Protein AF-A0A0B7C2X7-F1 (afdb_monomer_lite)

pLDDT: mean 92.45, std 5.56, range [69.62, 97.62]

Radius of gyration: 14.21 Å; chains: 1; bounding box: 33×30×37 Å

Structure (mmCIF, N/CA/C/O backbone):
data_AF-A0A0B7C2X7-F1
#
_entry.id   AF-A0A0B7C2X7-F1
#
loop_
_atom_site.group_PDB
_atom_site.id
_atom_site.type_symbol
_atom_site.label_atom_id
_atom_site.label_alt_id
_atom_site.label_comp_id
_atom_site.label_asym_id
_atom_site.label_entity_id
_atom_site.label_seq_id
_atom_site.pdbx_PDB_ins_code
_atom_site.Cartn_x
_atom_site.Cartn_y
_atom_site.Cartn_z
_atom_site.occupancy
_atom_site.B_iso_or_equiv
_atom_site.auth_seq_id
_atom_site.auth_comp_id
_atom_site.auth_asym_id
_atom_site.auth_atom_id
_atom_site.pdbx_PDB_model_num
ATOM 1 N N . GLY A 1 1 ? 18.075 -6.589 -1.793 1.00 69.62 1 GLY A N 1
ATOM 2 C CA . GLY A 1 1 ? 17.350 -5.350 -2.140 1.00 69.62 1 GLY A CA 1
ATOM 3 C C . GLY A 1 1 ? 15.881 -5.671 -2.341 1.00 69.62 1 GLY A C 1
ATOM 4 O O . GLY A 1 1 ? 15.544 -6.847 -2.230 1.00 69.62 1 GLY A O 1
ATOM 5 N N . PRO A 1 2 ? 15.019 -4.673 -2.597 1.00 82.75 2 PRO A N 1
ATOM 6 C CA . PRO A 1 2 ? 13.626 -4.925 -2.960 1.00 82.75 2 PRO A CA 1
ATOM 7 C C . PRO A 1 2 ? 13.538 -5.754 -4.257 1.00 82.75 2 PRO A C 1
ATOM 9 O O . PRO A 1 2 ? 14.462 -5.684 -5.074 1.00 82.75 2 PRO A O 1
ATOM 12 N N . PRO A 1 3 ? 12.468 -6.549 -4.444 1.00 91.12 3 PRO A N 1
ATOM 13 C CA . PRO A 1 3 ? 12.222 -7.257 -5.699 1.00 91.12 3 PRO A CA 1
ATOM 14 C C . PRO A 1 3 ? 12.011 -6.274 -6.860 1.00 91.12 3 PRO A C 1
ATOM 16 O O . PRO A 1 3 ? 11.713 -5.097 -6.642 1.00 91.12 3 PRO A O 1
ATOM 19 N N . ASP A 1 4 ? 12.156 -6.747 -8.097 1.00 95.19 4 ASP A N 1
ATOM 20 C CA . ASP A 1 4 ? 11.880 -5.941 -9.289 1.00 95.19 4 ASP A CA 1
ATOM 21 C C 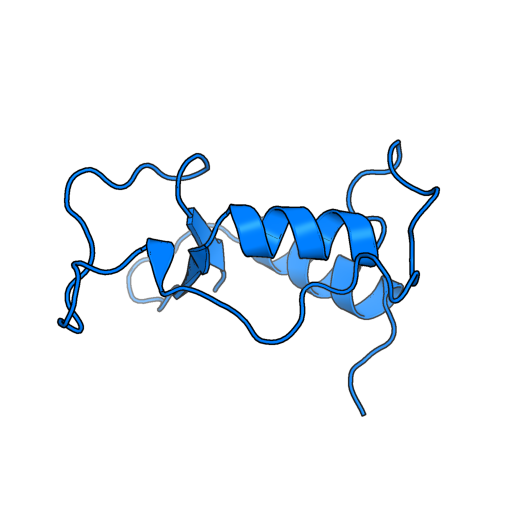. ASP A 1 4 ? 10.391 -5.553 -9.390 1.00 95.19 4 ASP A C 1
ATOM 23 O O . ASP A 1 4 ? 9.529 -6.129 -8.722 1.00 95.19 4 ASP A O 1
ATOM 27 N N . LEU A 1 5 ? 10.083 -4.564 -10.231 1.00 94.44 5 LEU A N 1
ATOM 28 C CA . LEU A 1 5 ? 8.739 -3.983 -10.326 1.00 94.44 5 LEU A CA 1
ATOM 29 C C . LEU A 1 5 ? 7.678 -4.993 -10.780 1.00 94.44 5 LEU A C 1
ATOM 31 O O . LEU A 1 5 ? 6.552 -4.947 -10.288 1.00 94.44 5 LEU A O 1
ATOM 35 N N . ALA A 1 6 ? 8.029 -5.921 -11.675 1.00 93.88 6 ALA A N 1
ATOM 36 C CA . ALA A 1 6 ? 7.092 -6.934 -12.149 1.00 93.88 6 ALA A CA 1
ATOM 37 C C . ALA A 1 6 ? 6.778 -7.944 -11.039 1.00 93.88 6 ALA A C 1
ATOM 39 O O . ALA A 1 6 ? 5.617 -8.304 -10.835 1.00 93.88 6 ALA A O 1
ATOM 40 N N . THR A 1 7 ? 7.793 -8.344 -10.270 1.00 96.19 7 THR A N 1
ATOM 41 C CA . THR A 1 7 ? 7.613 -9.194 -9.088 1.00 96.19 7 THR A CA 1
ATOM 42 C C . THR A 1 7 ? 6.780 -8.492 -8.014 1.00 96.19 7 THR A C 1
ATOM 44 O O . THR A 1 7 ? 5.859 -9.101 -7.471 1.00 96.19 7 THR A O 1
ATOM 47 N N . GLN A 1 8 ? 7.039 -7.210 -7.732 1.00 95.06 8 GLN A N 1
ATOM 48 C CA . GLN A 1 8 ? 6.223 -6.422 -6.797 1.00 95.06 8 GLN A CA 1
ATOM 49 C C . GLN A 1 8 ? 4.758 -6.370 -7.230 1.00 95.06 8 GLN A C 1
ATOM 51 O O . GLN A 1 8 ? 3.872 -6.661 -6.427 1.00 95.06 8 GLN A O 1
ATOM 56 N N . LYS A 1 9 ? 4.509 -6.031 -8.501 1.00 94.62 9 LYS A N 1
ATOM 57 C CA . LYS A 1 9 ? 3.168 -5.985 -9.086 1.00 94.62 9 LYS A CA 1
ATOM 58 C C . LYS A 1 9 ? 2.437 -7.310 -8.881 1.00 94.62 9 LYS A C 1
ATOM 60 O O . LYS A 1 9 ? 1.350 -7.308 -8.316 1.00 94.62 9 LYS A O 1
ATOM 65 N N . LYS A 1 10 ? 3.064 -8.425 -9.265 1.00 95.69 10 LYS A N 1
ATOM 66 C CA . LYS A 1 10 ? 2.460 -9.757 -9.173 1.00 95.69 10 LYS A CA 1
ATOM 67 C C . LYS A 1 10 ? 2.094 -10.145 -7.738 1.00 95.69 10 LYS A C 1
ATOM 69 O O . LYS A 1 10 ? 1.000 -10.639 -7.508 1.00 95.69 10 LYS A O 1
ATOM 74 N N . ILE A 1 11 ? 2.982 -9.899 -6.772 1.00 95.12 11 ILE A N 1
ATOM 75 C CA . ILE A 1 11 ? 2.719 -10.229 -5.360 1.00 95.12 11 ILE A CA 1
ATOM 76 C C . ILE A 1 11 ? 1.478 -9.489 -4.852 1.00 95.12 11 ILE A C 1
ATOM 78 O O . ILE A 1 11 ? 0.621 -10.082 -4.203 1.00 95.12 11 ILE A O 1
ATOM 82 N N . ILE A 1 12 ? 1.368 -8.197 -5.160 1.00 95.12 12 ILE A N 1
ATOM 83 C CA . ILE A 1 12 ? 0.227 -7.392 -4.721 1.00 95.12 12 ILE A CA 1
ATOM 84 C C . ILE A 1 12 ? -1.052 -7.756 -5.488 1.00 95.12 12 ILE A C 1
ATOM 86 O O . ILE A 1 12 ? -2.124 -7.753 -4.892 1.00 95.12 12 ILE A O 1
ATOM 90 N N . GLU A 1 13 ? -0.968 -8.106 -6.776 1.00 94.44 13 GLU A N 1
ATOM 91 C CA . GLU A 1 13 ? -2.104 -8.667 -7.528 1.00 94.44 13 GLU A CA 1
ATOM 92 C C . GLU A 1 13 ? -2.632 -9.950 -6.875 1.00 94.44 13 GLU A C 1
ATOM 94 O O . GLU A 1 13 ? -3.838 -10.067 -6.646 1.00 94.44 13 GLU A O 1
ATOM 99 N N . ASP A 1 14 ? -1.737 -10.870 -6.506 1.00 94.69 14 ASP A N 1
ATOM 100 C CA . ASP A 1 14 ? -2.104 -12.111 -5.823 1.00 94.69 14 ASP A CA 1
ATOM 101 C C . ASP A 1 14 ? -2.778 -11.807 -4.474 1.00 94.69 14 ASP A C 1
ATOM 103 O O . ASP A 1 14 ? -3.818 -12.385 -4.159 1.00 94.69 14 ASP A O 1
ATOM 107 N N . TYR A 1 15 ? -2.249 -10.855 -3.701 1.00 94.00 15 TYR A N 1
ATOM 108 C CA . TYR A 1 15 ? -2.809 -10.451 -2.407 1.00 94.00 15 TYR A CA 1
ATOM 109 C C . TYR A 1 15 ? -4.190 -9.806 -2.507 1.00 94.00 15 TYR A C 1
ATOM 111 O O . TYR A 1 15 ? -5.073 -10.142 -1.722 1.00 94.00 15 TYR A O 1
ATOM 119 N N . LEU A 1 16 ? -4.406 -8.935 -3.492 1.00 91.50 16 LEU A N 1
ATOM 120 C CA . LEU A 1 16 ? -5.710 -8.311 -3.728 1.00 91.50 16 LEU A CA 1
ATOM 121 C C . LEU A 1 16 ? -6.765 -9.308 -4.227 1.00 91.50 16 LEU A C 1
ATOM 123 O O . LEU A 1 16 ? -7.958 -9.037 -4.127 1.00 91.50 16 LEU A O 1
ATOM 127 N N . SER A 1 17 ? -6.348 -10.468 -4.744 1.00 92.12 17 SER A N 1
ATOM 128 C CA . SER A 1 17 ? -7.265 -11.547 -5.132 1.00 92.12 17 SER A CA 1
ATOM 129 C C . SER A 1 17 ? -7.726 -12.422 -3.957 1.00 92.12 17 SER A C 1
ATOM 131 O O . SER A 1 17 ? -8.623 -13.256 -4.119 1.00 92.12 17 SER A O 1
ATOM 133 N N . LEU A 1 18 ? -7.119 -12.269 -2.772 1.00 92.75 18 LEU A N 1
ATOM 134 C CA . LEU A 1 18 ? -7.450 -13.077 -1.603 1.00 92.75 18 LEU A CA 1
ATOM 135 C C . LEU A 1 18 ? -8.795 -12.658 -1.003 1.00 92.75 18 LEU A C 1
ATOM 137 O O . LEU A 1 18 ? -9.093 -11.485 -0.809 1.00 92.75 18 LEU A O 1
ATOM 141 N N . ASN A 1 19 ? -9.601 -13.657 -0.645 1.00 90.00 19 ASN A N 1
ATOM 142 C CA . ASN A 1 19 ? -10.838 -13.434 0.093 1.00 90.00 19 ASN A CA 1
ATOM 143 C C . ASN A 1 19 ? -10.537 -13.229 1.579 1.00 90.00 19 ASN A C 1
ATOM 145 O O . ASN A 1 19 ? -9.808 -14.027 2.169 1.00 90.00 19 ASN A O 1
ATOM 149 N N . LEU A 1 20 ? -11.187 -12.238 2.191 1.00 90.62 20 LEU A N 1
ATOM 150 C CA . LEU A 1 20 ? -11.148 -11.999 3.633 1.00 90.62 20 LEU A CA 1
ATOM 151 C C . LEU A 1 20 ? -11.614 -13.241 4.406 1.00 90.62 20 LEU A C 1
ATOM 153 O O . LEU A 1 20 ? -12.764 -13.673 4.261 1.00 90.62 20 LEU A O 1
ATOM 157 N N . LYS A 1 21 ? -10.758 -13.793 5.274 1.00 93.56 21 LYS A N 1
ATOM 158 C CA . LYS A 1 21 ? -11.149 -14.867 6.198 1.00 93.56 21 LYS A CA 1
ATOM 159 C C . LYS A 1 21 ? -11.183 -14.379 7.635 1.00 93.56 21 LYS A C 1
ATOM 161 O O . LYS A 1 21 ? -10.369 -13.582 8.096 1.00 93.56 21 LYS A O 1
ATOM 166 N N . LYS A 1 22 ? -12.143 -14.918 8.385 1.00 93.94 22 LYS A N 1
ATOM 167 C CA . LYS A 1 22 ? -12.291 -14.623 9.809 1.00 93.94 22 LYS A CA 1
ATOM 168 C C . LYS A 1 22 ? -11.020 -15.020 10.567 1.00 93.94 22 LYS A C 1
ATOM 170 O O . LYS A 1 22 ? -10.634 -16.185 10.546 1.00 93.94 22 LYS A O 1
ATOM 175 N N . GLY A 1 23 ? -10.453 -14.066 11.301 1.00 94.50 23 GLY A N 1
ATOM 176 C CA . GLY A 1 23 ? -9.262 -14.267 12.129 1.00 94.50 23 GLY A CA 1
ATOM 177 C C . GLY A 1 23 ? -7.942 -13.914 11.441 1.00 94.50 23 GLY A C 1
ATOM 178 O O . GLY A 1 23 ? -6.911 -13.986 12.101 1.00 94.50 23 GLY A O 1
ATOM 179 N N . GLU A 1 24 ? -7.961 -13.517 10.165 1.00 95.06 24 GLU A N 1
ATOM 180 C CA . GLU A 1 24 ? -6.781 -12.975 9.485 1.00 95.06 24 GLU A CA 1
ATOM 181 C C . GLU A 1 24 ? -6.581 -11.490 9.816 1.00 95.06 24 GLU A C 1
ATOM 183 O O . GLU A 1 24 ? -7.541 -10.745 10.036 1.00 95.06 24 GLU A O 1
ATOM 188 N N . SER A 1 25 ? -5.317 -11.072 9.846 1.00 95.00 25 SER A N 1
ATOM 189 C CA . SER A 1 25 ? -4.929 -9.667 9.959 1.00 95.00 25 SER A CA 1
ATOM 190 C C . SER A 1 25 ? -4.831 -9.060 8.570 1.00 95.00 25 SER A C 1
ATOM 192 O O . SER A 1 25 ? -4.290 -9.688 7.671 1.00 95.00 25 SER A O 1
ATOM 194 N N . TRP A 1 26 ? -5.341 -7.843 8.425 1.00 95.69 26 TRP A N 1
ATOM 195 C CA . TRP A 1 26 ? -5.248 -7.050 7.206 1.00 95.69 26 TRP A CA 1
ATOM 196 C C . TRP A 1 26 ? -4.791 -5.640 7.575 1.00 95.69 26 TRP A C 1
ATOM 198 O O . TRP A 1 26 ? -5.087 -5.136 8.664 1.00 95.69 26 TRP A O 1
ATOM 208 N N . TYR A 1 27 ? -4.064 -5.007 6.669 1.00 95.38 27 TYR A N 1
ATOM 209 C CA . TYR A 1 27 ? -3.427 -3.715 6.846 1.00 95.38 27 TYR A CA 1
ATOM 210 C C . TYR A 1 27 ? -4.071 -2.678 5.932 1.00 95.38 27 TYR A C 1
ATOM 212 O O . TYR A 1 27 ? -4.278 -2.919 4.744 1.00 95.38 27 TYR A O 1
ATOM 220 N N . LEU A 1 28 ? -4.357 -1.501 6.492 1.00 95.56 28 LEU A N 1
ATOM 221 C CA . LEU A 1 28 ? -4.813 -0.354 5.719 1.00 95.56 28 LEU A CA 1
ATOM 222 C C . LEU A 1 28 ? -3.608 0.339 5.087 1.00 95.56 28 LEU A C 1
ATOM 224 O O . LEU A 1 28 ? -2.635 0.672 5.774 1.00 95.56 28 LEU A O 1
ATOM 228 N N . VAL A 1 29 ? -3.713 0.616 3.795 1.00 97.31 29 VAL A N 1
ATOM 229 C CA . VAL A 1 29 ? -2.757 1.440 3.056 1.00 97.31 29 VAL A CA 1
ATOM 230 C C . VAL A 1 29 ? -3.497 2.624 2.458 1.00 97.31 29 VAL A C 1
ATOM 232 O O . VAL A 1 29 ? -4.537 2.449 1.828 1.00 97.31 29 VAL A O 1
ATOM 235 N N . ASP A 1 30 ? -2.970 3.830 2.655 1.00 97.62 30 ASP A N 1
ATOM 236 C CA . ASP A 1 30 ? -3.527 5.052 2.081 1.00 97.62 30 ASP A CA 1
ATOM 237 C C . ASP A 1 30 ? -3.672 4.934 0.559 1.00 97.62 30 ASP A C 1
ATOM 239 O O . ASP A 1 30 ? -2.734 4.572 -0.162 1.00 97.62 30 ASP A O 1
ATOM 243 N N . LEU A 1 31 ? -4.861 5.267 0.054 1.00 96.62 31 LEU A N 1
ATOM 244 C CA . LEU A 1 31 ? -5.173 5.089 -1.358 1.00 96.62 31 LEU A CA 1
ATOM 245 C C . LEU A 1 31 ? -4.318 5.985 -2.263 1.00 96.62 31 LEU A C 1
ATOM 247 O O . LEU A 1 31 ? -4.038 5.607 -3.402 1.00 96.62 31 LEU A O 1
ATOM 251 N N . LYS A 1 32 ? -3.900 7.173 -1.811 1.00 95.81 32 LYS A N 1
ATOM 252 C CA . LYS A 1 32 ? -3.061 8.071 -2.622 1.00 95.81 32 LYS A CA 1
ATOM 253 C C . LYS A 1 32 ? -1.672 7.479 -2.778 1.00 95.81 32 LYS A C 1
ATOM 255 O O . LYS A 1 32 ? -1.179 7.420 -3.905 1.00 95.81 32 LYS A O 1
ATOM 260 N N . TRP A 1 33 ? -1.087 6.991 -1.684 1.00 97.25 33 TRP A N 1
ATOM 261 C CA . TRP A 1 33 ? 0.181 6.268 -1.740 1.00 97.25 33 TRP A CA 1
ATOM 262 C C . TRP A 1 33 ? 0.067 5.044 -2.655 1.00 97.25 33 TRP A C 1
ATOM 264 O O . TRP A 1 33 ? 0.883 4.861 -3.559 1.00 97.25 33 TRP A O 1
ATOM 274 N N . PHE A 1 34 ? -1.004 4.259 -2.506 1.00 96.50 34 PHE A N 1
ATOM 275 C CA . PHE A 1 34 ? -1.216 3.059 -3.313 1.00 96.50 34 PHE A CA 1
ATOM 276 C C . PHE A 1 34 ? -1.383 3.371 -4.807 1.00 96.50 34 PHE A C 1
ATOM 278 O O . PHE A 1 34 ? -0.780 2.715 -5.654 1.00 96.50 34 PHE A O 1
ATOM 285 N N . LYS A 1 35 ? -2.136 4.421 -5.158 1.00 94.38 35 LYS A N 1
ATOM 286 C CA . LYS A 1 35 ? -2.265 4.900 -6.545 1.00 94.38 35 LYS A CA 1
ATOM 287 C C . LYS A 1 35 ? -0.920 5.327 -7.126 1.00 94.38 35 LYS A C 1
ATOM 289 O O . LYS A 1 35 ? -0.646 5.021 -8.282 1.00 94.38 35 LYS A O 1
ATOM 294 N N . GLN A 1 36 ? -0.084 6.004 -6.344 1.00 95.25 36 GLN A N 1
ATOM 295 C CA . GLN A 1 36 ? 1.259 6.393 -6.770 1.00 95.25 36 GLN A CA 1
ATOM 296 C C . GLN A 1 36 ? 2.142 5.162 -7.023 1.00 95.25 36 GLN A C 1
ATOM 298 O O . GLN A 1 36 ? 2.801 5.078 -8.059 1.00 95.25 36 GLN A O 1
ATOM 303 N N . TRP A 1 37 ? 2.091 4.170 -6.130 1.00 95.62 37 TRP A N 1
ATOM 304 C CA . TRP A 1 37 ? 2.784 2.893 -6.308 1.00 95.62 37 TRP A CA 1
ATOM 305 C C . TRP A 1 37 ? 2.317 2.164 -7.575 1.00 95.62 37 TRP A C 1
ATOM 307 O O . TRP A 1 37 ? 3.157 1.741 -8.368 1.00 95.62 37 TRP A O 1
ATOM 317 N N . LYS A 1 38 ? 1.002 2.098 -7.831 1.00 94.31 38 LYS A N 1
ATOM 318 C CA . LYS A 1 38 ? 0.439 1.477 -9.042 1.00 94.31 38 LYS A CA 1
ATOM 319 C C . LYS A 1 38 ? 1.006 2.077 -10.329 1.00 94.31 38 LYS A C 1
ATOM 321 O O . LYS A 1 38 ? 1.339 1.325 -11.241 1.00 94.31 38 LYS A O 1
ATOM 326 N N . LYS A 1 39 ? 1.159 3.404 -10.390 1.00 93.81 39 LYS A N 1
ATOM 327 C CA . LYS A 1 39 ? 1.805 4.090 -11.523 1.00 93.81 39 LYS A CA 1
ATOM 328 C C . LYS A 1 39 ? 3.268 3.694 -11.662 1.00 93.81 39 LYS A C 1
ATOM 330 O O . LYS A 1 39 ? 3.714 3.329 -12.744 1.00 93.81 39 LYS A O 1
ATOM 335 N N . TYR A 1 40 ? 3.998 3.718 -10.549 1.00 95.06 40 TYR A N 1
ATOM 336 C CA . TYR A 1 40 ? 5.421 3.396 -10.524 1.00 95.06 40 TYR A CA 1
ATOM 337 C C . TYR A 1 40 ? 5.717 1.967 -11.004 1.00 95.06 40 TYR A C 1
ATOM 339 O O . TYR A 1 40 ? 6.686 1.757 -11.733 1.00 95.06 40 TYR A O 1
ATOM 347 N N . VAL A 1 41 ? 4.879 0.990 -10.644 1.00 94.31 41 VAL A N 1
ATOM 348 C CA . VAL A 1 41 ? 5.057 -0.417 -11.053 1.00 94.31 41 VAL A CA 1
ATOM 349 C C . VAL A 1 41 ? 4.354 -0.783 -12.363 1.00 94.31 41 VAL A C 1
ATOM 351 O O . VAL A 1 41 ? 4.481 -1.917 -12.821 1.00 94.31 41 VAL A O 1
ATOM 354 N N . GLY A 1 42 ? 3.595 0.136 -12.969 1.00 93.19 42 GLY A N 1
ATOM 355 C CA . GLY A 1 42 ? 2.798 -0.156 -14.166 1.00 93.19 42 GLY A CA 1
ATOM 356 C C . GLY A 1 42 ? 1.697 -1.178 -13.902 1.00 93.19 42 GLY A C 1
ATOM 357 O O . GLY A 1 42 ? 1.500 -2.115 -14.683 1.00 93.19 42 GLY A O 1
ATOM 358 N N . TYR A 1 43 ? 1.023 -1.055 -12.758 1.00 91.75 43 TYR A N 1
ATOM 359 C CA . TYR A 1 43 ? -0.065 -1.945 -12.362 1.00 91.75 43 TYR A CA 1
ATOM 360 C C . TYR A 1 43 ? -1.187 -1.915 -13.407 1.00 91.75 43 TYR A C 1
ATOM 362 O O . TYR A 1 43 ? -1.528 -2.943 -13.994 1.00 91.75 43 TYR A O 1
ATOM 370 N N . ASP A 1 44 ? -1.681 -0.716 -13.717 1.00 88.12 44 ASP A N 1
ATOM 371 C CA . ASP A 1 44 ? -2.713 -0.496 -14.723 1.00 88.12 44 ASP A CA 1
ATOM 372 C C . ASP A 1 44 ? -2.068 -0.424 -16.124 1.00 88.12 44 ASP A C 1
ATOM 374 O O . ASP A 1 44 ? -1.236 0.439 -16.391 1.00 88.12 44 ASP A O 1
ATOM 378 N N . GLN A 1 45 ? -2.436 -1.332 -17.040 1.00 74.31 45 GLN A N 1
ATOM 379 C CA . GLN A 1 45 ? -1.755 -1.504 -18.343 1.00 74.31 45 GLN A CA 1
ATOM 380 C C . GLN A 1 45 ? -1.790 -0.267 -19.260 1.00 74.31 45 GLN A C 1
ATOM 382 O O . GLN A 1 45 ? -0.986 -0.167 -20.183 1.00 74.31 45 GLN A O 1
ATOM 387 N N . TRP A 1 46 ? -2.716 0.662 -19.026 1.00 76.44 46 TRP A N 1
ATOM 388 C CA . TRP A 1 46 ? -2.854 1.893 -19.803 1.00 76.44 46 TRP A CA 1
ATOM 389 C C . TRP A 1 46 ? -1.945 3.033 -19.305 1.00 76.44 46 TRP A C 1
ATOM 391 O O . TRP A 1 46 ? -1.787 4.023 -20.016 1.00 76.44 46 TRP A O 1
ATOM 401 N N . ASP A 1 47 ? -1.329 2.894 -18.124 1.00 72.12 47 ASP A N 1
ATOM 402 C CA . ASP A 1 47 ? -0.473 3.907 -17.487 1.00 72.12 47 ASP A CA 1
ATOM 403 C C . ASP A 1 47 ? 0.988 3.422 -17.413 1.00 72.12 47 ASP A C 1
ATOM 405 O O . ASP A 1 47 ? 1.591 3.294 -16.348 1.00 72.12 47 ASP A O 1
ATOM 409 N N . SER A 1 48 ? 1.555 3.068 -18.574 1.00 77.06 48 SER A N 1
ATOM 410 C CA . SER A 1 48 ? 2.899 2.480 -18.670 1.00 77.06 48 SER A CA 1
ATOM 411 C C . SER A 1 48 ? 4.022 3.498 -18.909 1.00 77.06 48 SER A C 1
ATOM 413 O O . SER A 1 48 ? 5.191 3.122 -18.974 1.00 77.06 48 SER A O 1
ATOM 415 N N . TYR A 1 49 ? 3.696 4.781 -19.083 1.00 81.75 49 TYR A N 1
ATOM 416 C CA . TYR A 1 49 ? 4.671 5.807 -19.480 1.00 81.75 49 TYR A CA 1
ATOM 417 C C . TYR A 1 49 ? 5.666 6.164 -18.373 1.00 81.75 49 TYR A C 1
ATOM 419 O O . TYR A 1 49 ? 6.780 6.586 -18.673 1.00 81.75 49 TYR A O 1
ATOM 427 N N . SER A 1 50 ? 5.276 5.988 -17.110 1.00 86.50 50 SER A N 1
ATOM 428 C CA . SER A 1 50 ? 6.071 6.386 -15.941 1.00 86.50 50 SER A CA 1
ATOM 429 C C . SER A 1 50 ? 6.593 5.193 -15.132 1.00 86.50 50 SER A C 1
ATOM 431 O O . SER A 1 50 ? 7.035 5.357 -13.996 1.00 86.50 50 SER A O 1
ATOM 433 N N . VAL A 1 51 ? 6.557 3.981 -15.696 1.00 93.31 51 VAL A N 1
ATOM 434 C CA . VAL A 1 51 ? 7.003 2.767 -14.997 1.00 93.31 51 VAL A CA 1
ATOM 435 C C . VAL A 1 51 ? 8.494 2.850 -14.695 1.00 93.31 51 VAL A C 1
ATOM 437 O O . VAL A 1 51 ? 9.315 3.042 -15.589 1.00 93.31 51 VAL A O 1
ATOM 440 N N . GLY A 1 52 ? 8.845 2.699 -13.419 1.00 91.56 52 GLY A N 1
ATOM 441 C CA . GLY A 1 52 ? 10.220 2.800 -12.933 1.00 91.56 52 GLY A CA 1
ATOM 442 C C . GLY A 1 52 ? 10.791 4.220 -12.879 1.00 91.56 52 GLY A C 1
ATOM 443 O O . GLY A 1 52 ? 11.913 4.385 -12.387 1.00 91.56 52 GLY A O 1
ATOM 444 N N . ASP A 1 53 ? 10.040 5.241 -13.310 1.00 93.44 53 ASP A N 1
ATOM 445 C CA . ASP A 1 53 ? 10.469 6.635 -13.211 1.00 93.44 53 ASP A CA 1
ATOM 446 C C . ASP A 1 53 ? 10.523 7.066 -11.737 1.00 93.44 53 ASP A C 1
ATOM 448 O O . ASP A 1 53 ? 9.567 6.942 -10.972 1.00 93.44 53 ASP A O 1
ATOM 452 N N . GLN A 1 54 ? 11.678 7.585 -11.328 1.00 93.25 54 GLN A N 1
ATOM 453 C CA . GLN A 1 54 ? 11.908 8.054 -9.966 1.00 93.25 54 GLN A CA 1
ATOM 454 C C . GLN A 1 54 ? 11.041 9.265 -9.611 1.00 93.25 54 GLN A C 1
ATOM 456 O O . GLN A 1 54 ? 10.736 9.457 -8.436 1.00 93.25 54 GLN A O 1
ATOM 461 N N . SER A 1 55 ? 10.595 10.047 -10.601 1.00 91.88 55 SER A N 1
ATOM 462 C CA . SER A 1 55 ? 9.682 11.178 -10.391 1.00 91.88 55 SER A CA 1
ATOM 463 C C . SER A 1 55 ? 8.319 10.749 -9.835 1.00 91.88 55 SER A C 1
ATOM 465 O O . SER A 1 55 ? 7.653 11.532 -9.158 1.00 91.88 55 SER A O 1
ATOM 467 N N . VAL A 1 56 ? 7.927 9.492 -10.077 1.00 91.81 56 VAL A N 1
ATOM 468 C CA . VAL A 1 56 ? 6.670 8.902 -9.606 1.00 91.81 56 VAL A CA 1
ATOM 469 C C . VAL A 1 56 ? 6.882 7.823 -8.542 1.00 91.81 56 VAL A C 1
ATOM 471 O O . VAL A 1 56 ? 5.920 7.155 -8.163 1.00 91.81 56 VAL A O 1
ATOM 474 N N . HIS A 1 57 ? 8.104 7.647 -8.033 1.00 94.69 57 HIS A N 1
ATOM 475 C CA . HIS A 1 57 ? 8.377 6.693 -6.961 1.00 94.69 57 HIS A CA 1
ATOM 476 C C . HIS A 1 57 ? 7.550 7.055 -5.709 1.00 94.69 57 HIS A C 1
ATOM 478 O O . HIS A 1 57 ? 7.614 8.196 -5.248 1.00 94.69 57 HIS A O 1
ATOM 484 N N . PRO A 1 58 ? 6.791 6.112 -5.116 1.00 95.38 58 PRO A N 1
ATOM 485 C CA . PRO A 1 58 ? 5.835 6.429 -4.050 1.00 95.38 58 PRO A CA 1
ATOM 486 C C . PRO A 1 58 ? 6.504 6.805 -2.719 1.00 95.38 58 PRO A C 1
ATOM 488 O O . PRO A 1 58 ? 5.877 7.404 -1.852 1.00 95.38 58 PRO A O 1
ATOM 491 N N . GLY A 1 59 ? 7.785 6.463 -2.555 1.00 95.44 59 GLY A N 1
ATOM 492 C CA . GLY A 1 59 ? 8.529 6.691 -1.319 1.00 95.44 59 GLY A CA 1
ATOM 493 C C . GLY A 1 59 ? 8.086 5.741 -0.199 1.00 95.44 59 GLY A C 1
ATOM 494 O O . GLY A 1 59 ? 7.465 4.710 -0.476 1.00 95.44 59 GLY A O 1
ATOM 495 N N . PRO A 1 60 ? 8.425 6.045 1.065 1.00 96.50 60 PRO A N 1
ATOM 496 C CA . PRO A 1 60 ? 7.923 5.298 2.217 1.00 96.50 60 PRO A CA 1
ATOM 497 C C . PRO A 1 60 ? 6.390 5.291 2.257 1.00 96.50 60 PRO A C 1
ATOM 499 O O . PRO A 1 60 ? 5.770 6.271 1.852 1.00 96.50 60 PRO A O 1
ATOM 502 N N . ILE A 1 61 ? 5.787 4.205 2.758 1.00 96.12 61 ILE A N 1
ATOM 503 C CA . ILE A 1 61 ? 4.332 4.133 2.966 1.00 96.12 61 ILE A CA 1
ATOM 504 C C . ILE A 1 61 ? 3.906 5.272 3.890 1.00 96.12 61 ILE A C 1
ATOM 506 O O . ILE A 1 61 ? 4.389 5.370 5.019 1.00 96.12 61 ILE A O 1
ATOM 510 N N . ASP A 1 62 ? 2.986 6.104 3.406 1.00 95.19 62 ASP A N 1
ATOM 511 C CA . ASP A 1 62 ? 2.449 7.236 4.151 1.00 95.19 62 ASP A CA 1
ATOM 512 C C . ASP A 1 62 ? 0.956 7.050 4.433 1.00 95.19 62 ASP A C 1
ATOM 514 O O . ASP A 1 62 ? 0.101 7.337 3.600 1.00 95.19 62 ASP A O 1
ATOM 518 N N . ASN A 1 63 ? 0.654 6.597 5.650 1.00 95.62 63 ASN A N 1
ATOM 519 C CA . ASN A 1 63 ? -0.710 6.486 6.158 1.00 95.62 63 ASN A CA 1
ATOM 520 C C . ASN A 1 63 ? -1.146 7.711 6.976 1.00 95.62 63 ASN A C 1
ATOM 522 O O . ASN A 1 63 ? -2.237 7.678 7.541 1.00 95.62 63 ASN A O 1
ATOM 526 N N . CYS A 1 64 ? -0.348 8.786 7.067 1.00 92.75 64 CYS A N 1
ATOM 527 C CA . CYS A 1 64 ? -0.647 9.944 7.926 1.00 92.75 64 CYS A CA 1
ATOM 528 C C . CYS A 1 64 ? -2.019 10.536 7.624 1.00 92.75 64 CYS A C 1
ATOM 530 O O . CYS A 1 64 ? -2.738 10.941 8.535 1.00 92.75 64 CYS A O 1
ATOM 532 N N . SER A 1 65 ? -2.395 10.526 6.342 1.00 92.31 65 SER A N 1
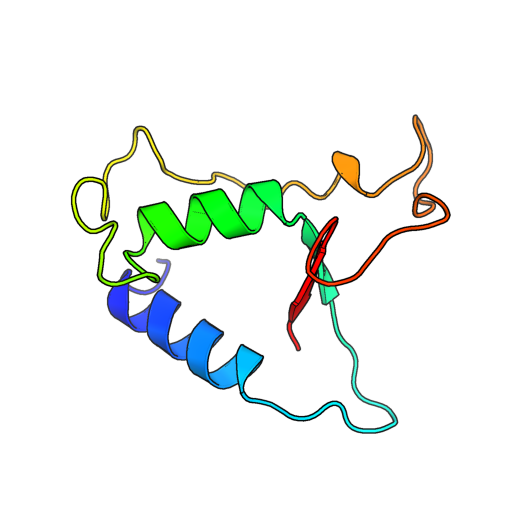ATOM 533 C CA . SER A 1 65 ? -3.699 10.980 5.897 1.00 92.31 65 SER A CA 1
ATOM 534 C C . SER A 1 65 ? -4.822 10.241 6.617 1.00 92.31 65 SER A C 1
ATOM 536 O O . SER A 1 65 ? -5.787 10.903 6.951 1.00 92.31 65 SER A O 1
ATOM 538 N N . LEU A 1 66 ? -4.716 8.932 6.894 1.00 95.50 66 LEU A N 1
ATOM 539 C CA . LEU A 1 66 ? -5.737 8.075 7.525 1.00 95.50 66 LEU A CA 1
ATOM 540 C C . LEU A 1 66 ? -5.946 8.334 9.027 1.00 95.50 66 LEU A C 1
ATOM 542 O O . LEU A 1 66 ? -6.934 7.860 9.591 1.00 95.50 66 LEU A O 1
ATOM 546 N N . PHE A 1 67 ? -5.056 9.082 9.679 1.00 94.94 67 PHE A N 1
ATOM 547 C CA . PHE A 1 67 ? -5.109 9.346 11.117 1.00 94.94 67 PHE A CA 1
ATOM 548 C C . PHE A 1 67 ? -5.706 10.719 11.438 1.00 94.94 67 PHE A C 1
ATOM 550 O O . PHE A 1 67 ? -5.653 11.657 10.642 1.00 94.94 67 PHE A O 1
ATOM 557 N N . LYS A 1 68 ? -6.278 10.857 12.638 1.00 93.94 68 LYS A N 1
ATOM 558 C CA . LYS A 1 68 ? -6.649 12.170 13.183 1.00 93.94 68 LYS A CA 1
ATOM 559 C C . LYS A 1 68 ? -5.379 12.924 13.590 1.00 93.94 68 LYS A C 1
ATOM 561 O O . LYS A 1 68 ? -4.456 12.330 14.151 1.00 93.94 68 LYS A O 1
ATOM 566 N N . THR A 1 69 ? -5.356 14.238 13.369 1.00 88.38 69 THR A N 1
ATOM 567 C CA . THR A 1 69 ? -4.207 15.108 13.662 1.00 88.38 69 THR A CA 1
ATOM 568 C C . THR A 1 69 ? -3.688 14.911 15.089 1.00 88.38 69 THR A C 1
ATOM 570 O O . THR A 1 69 ? -4.450 15.033 16.046 1.00 88.38 69 THR A O 1
ATOM 573 N N . ASN A 1 70 ? -2.384 14.647 15.227 1.00 82.38 70 ASN A N 1
ATOM 574 C CA . ASN A 1 70 ? -1.682 14.448 16.504 1.00 82.38 70 ASN A CA 1
ATOM 575 C C . ASN A 1 70 ? -2.164 13.248 17.340 1.00 82.38 70 ASN A C 1
ATOM 577 O O . ASN A 1 70 ? -2.001 13.239 18.560 1.00 82.38 70 ASN A O 1
ATOM 581 N N . THR A 1 71 ? -2.747 12.227 16.709 1.00 86.25 71 THR A N 1
ATOM 582 C CA . THR A 1 71 ? -3.134 10.985 17.390 1.00 86.25 71 THR A CA 1
ATOM 583 C C . THR A 1 71 ? -2.763 9.762 16.557 1.00 86.25 71 THR A C 1
ATOM 585 O O . THR A 1 71 ? -2.662 9.846 15.338 1.00 86.25 71 THR A O 1
ATOM 588 N N . ASN A 1 72 ? -2.673 8.599 17.204 1.00 86.50 72 ASN A N 1
ATOM 589 C CA . ASN A 1 72 ? -2.563 7.304 16.520 1.00 86.50 72 ASN A CA 1
ATOM 590 C C . ASN A 1 72 ? -3.942 6.663 16.270 1.00 86.50 72 ASN A C 1
ATOM 592 O O . ASN A 1 72 ? -4.057 5.446 16.157 1.00 86.50 72 ASN A O 1
ATOM 596 N N . SER A 1 73 ? -5.010 7.466 16.250 1.00 94.44 73 SER A N 1
ATOM 597 C CA . SER A 1 73 ? -6.376 6.997 16.002 1.00 94.44 73 SER A CA 1
ATOM 598 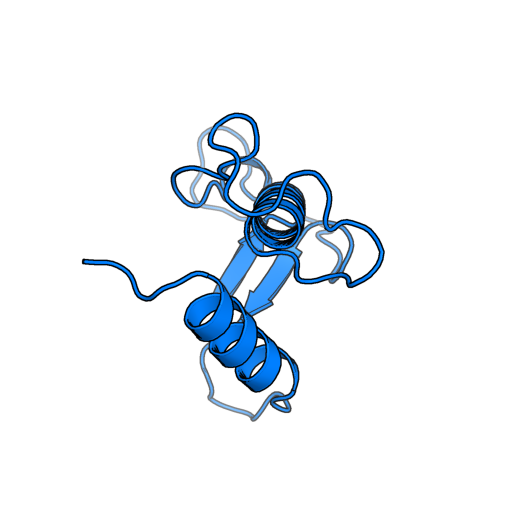C C . SER A 1 73 ? -6.776 7.255 14.556 1.00 94.44 73 SER A C 1
ATOM 600 O O . SER A 1 73 ? -6.529 8.342 14.030 1.00 94.44 73 SER A O 1
ATOM 602 N N . LEU A 1 74 ? -7.420 6.273 13.925 1.00 95.62 74 LEU A N 1
ATOM 603 C CA . LEU A 1 74 ? -7.965 6.428 12.578 1.00 95.62 74 LEU A CA 1
ATOM 604 C C . LEU A 1 74 ? -9.040 7.522 12.541 1.00 95.62 74 LEU A C 1
ATOM 606 O O . LEU A 1 74 ? -9.765 7.753 13.518 1.00 95.62 74 LEU A O 1
ATOM 610 N N . ARG A 1 75 ? -9.138 8.194 11.392 1.00 95.38 75 ARG A N 1
ATOM 611 C CA . ARG A 1 75 ? -10.270 9.061 11.055 1.00 95.38 75 ARG A CA 1
ATOM 612 C C . ARG A 1 75 ? -11.579 8.277 11.121 1.00 95.38 75 ARG A C 1
ATOM 614 O O . ARG A 1 75 ? -11.621 7.073 10.885 1.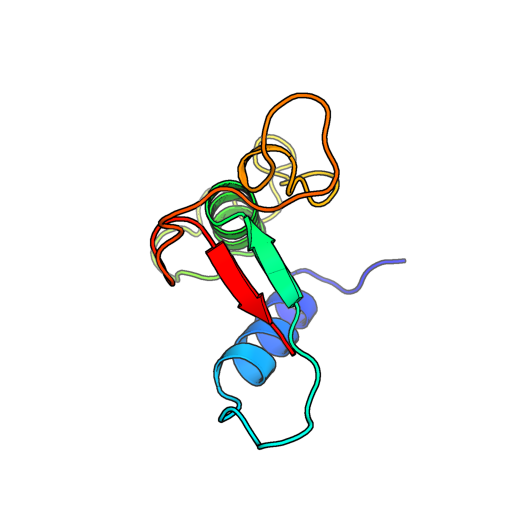00 95.38 75 ARG A O 1
ATO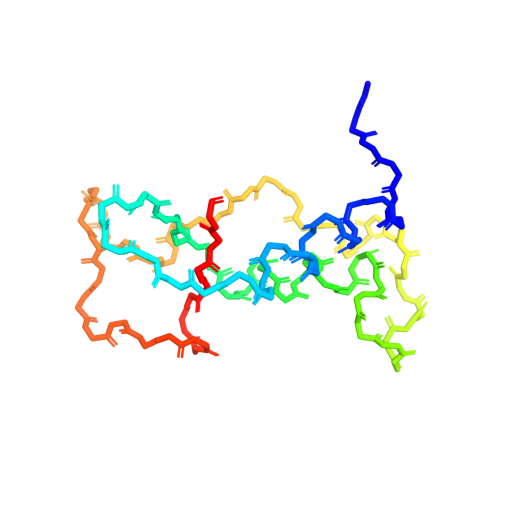M 621 N N . GLU A 1 76 ? -12.660 8.991 11.396 1.00 94.00 76 GLU A N 1
ATOM 622 C CA . GLU A 1 76 ? -14.007 8.443 11.240 1.00 94.00 76 GLU A CA 1
ATOM 623 C C . GLU A 1 76 ? -14.438 8.505 9.772 1.00 94.00 76 GLU A C 1
ATOM 625 O O . GLU A 1 76 ? -13.902 9.297 8.996 1.00 94.00 76 GLU A O 1
ATOM 630 N N . HIS A 1 77 ? -15.416 7.673 9.408 1.00 94.62 77 HIS A N 1
ATOM 631 C CA . HIS A 1 77 ? -16.026 7.644 8.074 1.00 94.62 77 HIS A CA 1
ATOM 632 C C . HIS A 1 77 ? -15.058 7.345 6.914 1.00 94.62 77 HIS A C 1
ATOM 634 O O . HIS A 1 77 ? -15.310 7.773 5.792 1.00 94.62 77 HIS A O 1
ATOM 640 N N . LEU A 1 78 ? -13.976 6.601 7.173 1.00 96.12 78 LEU A N 1
ATOM 641 C CA . LEU A 1 78 ? -13.102 6.082 6.119 1.00 96.12 78 LEU A CA 1
ATOM 642 C C . LEU A 1 78 ? -13.852 5.079 5.243 1.00 96.12 78 LEU A C 1
ATOM 644 O O . LEU A 1 78 ? -14.489 4.157 5.762 1.00 96.12 78 LEU A O 1
ATOM 648 N N . VAL A 1 79 ? -13.721 5.227 3.930 1.00 96.38 79 VAL A N 1
ATOM 649 C CA . VAL A 1 79 ? -14.378 4.360 2.950 1.00 96.38 79 VAL A CA 1
ATOM 650 C C . VAL A 1 79 ? -13.333 3.538 2.196 1.00 96.38 79 VAL A C 1
ATOM 652 O O . VAL A 1 79 ? -12.324 4.071 1.727 1.00 96.38 79 VAL A O 1
ATOM 655 N N . ASP A 1 80 ? -13.588 2.235 2.094 1.00 92.94 80 ASP A N 1
ATOM 656 C CA . ASP A 1 80 ? -12.782 1.306 1.298 1.00 92.94 80 ASP A CA 1
ATOM 657 C C . ASP A 1 80 ? -12.783 1.717 -0.185 1.00 92.94 80 ASP A C 1
ATOM 659 O O . ASP A 1 80 ? -13.755 2.301 -0.670 1.00 92.94 80 ASP A O 1
ATOM 663 N N . ASP A 1 81 ? -11.673 1.495 -0.886 1.00 91.50 81 ASP A N 1
ATOM 664 C CA . ASP A 1 81 ? -11.405 1.947 -2.265 1.00 91.50 81 ASP A CA 1
ATOM 665 C C . ASP A 1 81 ? -11.479 3.472 -2.522 1.00 91.50 81 ASP A C 1
ATOM 667 O O . ASP A 1 81 ? -11.237 3.932 -3.647 1.00 91.50 81 ASP A O 1
ATOM 671 N N . LEU A 1 82 ? -11.753 4.292 -1.498 1.00 94.94 82 LEU A N 1
ATOM 672 C CA . LEU A 1 82 ? -11.788 5.760 -1.588 1.00 94.94 82 LEU A CA 1
ATOM 673 C C . LEU A 1 82 ? -10.714 6.436 -0.730 1.00 94.94 82 LEU A C 1
ATOM 675 O O . LEU A 1 82 ? -10.040 7.356 -1.200 1.00 94.94 82 LEU A O 1
ATOM 679 N N . ASP A 1 83 ? -10.545 5.983 0.509 1.00 96.44 83 ASP A N 1
ATOM 680 C CA . ASP A 1 83 ? -9.541 6.500 1.438 1.00 96.44 83 ASP A CA 1
ATOM 681 C C . ASP A 1 83 ? -8.356 5.549 1.594 1.00 96.44 83 ASP A C 1
ATOM 683 O O . ASP A 1 83 ? -7.210 5.996 1.679 1.00 96.44 83 ASP A O 1
ATOM 687 N N . TYR A 1 84 ? -8.624 4.245 1.622 1.00 96.81 84 TYR A N 1
ATOM 688 C CA . TYR A 1 84 ? -7.629 3.200 1.823 1.00 96.81 84 TYR A CA 1
ATOM 689 C C . TYR A 1 84 ? -7.902 1.994 0.927 1.00 96.81 84 TYR A C 1
ATOM 691 O O . TYR A 1 84 ? -8.976 1.872 0.345 1.00 96.81 84 TYR A O 1
ATOM 699 N N . VAL A 1 85 ? -6.909 1.115 0.840 1.00 95.88 85 VAL A N 1
ATOM 700 C CA . VAL A 1 85 ? -7.053 -0.265 0.367 1.00 95.88 85 VAL A CA 1
ATOM 701 C C . VAL A 1 85 ? -6.635 -1.223 1.477 1.00 95.88 85 VAL A C 1
ATOM 703 O O . VAL A 1 85 ? -5.830 -0.859 2.344 1.00 95.88 85 VAL A O 1
ATOM 706 N N . LEU A 1 86 ? -7.167 -2.442 1.449 1.00 95.06 86 LEU A N 1
ATOM 707 C CA . LEU A 1 86 ? -6.778 -3.516 2.359 1.00 95.06 86 LEU A CA 1
ATOM 708 C C . LEU A 1 86 ? -5.772 -4.452 1.688 1.00 95.06 86 LEU A C 1
ATOM 710 O O . LEU A 1 86 ? -6.012 -4.955 0.592 1.00 95.06 86 LEU A O 1
ATOM 714 N N . LEU A 1 87 ? -4.661 -4.707 2.377 1.00 93.94 87 LEU A N 1
ATOM 715 C CA . LEU A 1 87 ? -3.693 -5.738 2.011 1.00 93.94 87 LEU A CA 1
ATOM 716 C C . LEU A 1 87 ? -3.550 -6.754 3.159 1.00 93.94 87 LEU A C 1
ATOM 718 O O . LEU A 1 87 ? -3.553 -6.334 4.316 1.00 93.94 87 LEU A O 1
ATOM 722 N N . PRO A 1 88 ? -3.453 -8.059 2.866 1.00 92.06 88 PRO A N 1
ATOM 723 C CA . PRO A 1 88 ? -3.218 -9.099 3.864 1.00 92.06 88 PRO A CA 1
ATOM 724 C C . PRO A 1 88 ? -1.796 -9.054 4.446 1.00 92.06 88 PRO A C 1
ATOM 726 O O . PRO A 1 88 ? -0.886 -8.487 3.794 1.00 92.06 88 PRO A O 1
#

Organism: NCBI:txid1028688

Sequence (88 aa):
GPPDLATQKKIIEDYLSLNLKKGESWYLVDLKWFKQWKKYVGYDQWDSYSVGDQSVHPGPIDNCSLFKTNTNSLREHLVDDLDYVLLP

InterPro domains:
  IPR006615 Peptidase C19, ubiquitin-specific peptidase, DUSP domain [PF06337] (23-88)
  IPR006615 Peptidase C19, ubiquitin-specific peptidase, DUSP domain [PS51283] (3-88)
  IPR006615 Peptidase C19, ubiquitin-specific peptidase, DUSP domain [SM00695] (19-88)
  IPR035927 DUSP-like superfamily [G3DSA:3.30.2230.10] (1-88)
  IPR035927 DUSP-like superfamily [SSF143791] (3-88)

Secondary structure (DSSP, 8-state):
-PPPHHHHHHHHHHHHTPPP-TT---EEEEHHHHHHHH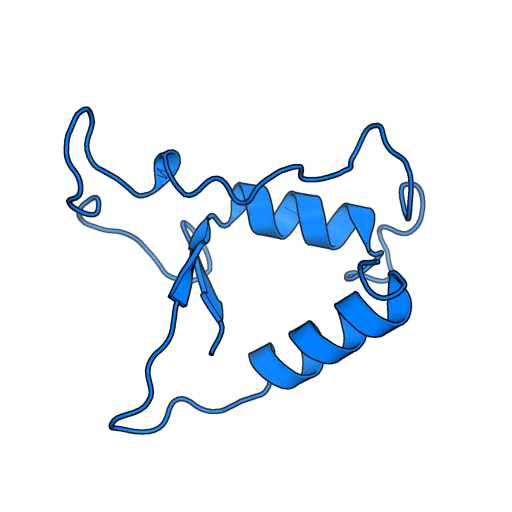HHHT-STT--TTTT-GGG---S---GGGBPTTSSSBPTT--BTTTEEEE-

Foldseek 3Di:
DDDDLVVVLVVQVVQLPDDDDPPDDKDWAFLVLVVLSCLQSVNDVVNPPCHVPPVSNSPPGDPVQQPDPPDPHGDPPDDDPPGTHIGD